Protein AF-A0A3B8NHY4-F1 (afdb_monomer)

Sequence (120 aa):
MDWVSSLRGYCGIDCGECNAYKATVNKDNALKAKTAAKWNEQLGTNMKPEELTCLGCKSNVNIRYCSECHIKACNETKGTEICSDCDSYPCDQITDFLKHMPEVKALLDQLYDIRKRFSK

pLDDT: mean 91.14, std 11.35, range [37.16, 98.06]

Foldseek 3Di:
DCVPVFLADQLQDRCVPPLLQVCQVVVPLVSLQVVQVVCCVVVVDNDDSVQSRDNGLPDPTHHPCSVPQPSRVVCVVVVHRHLLSDPCPPDPSSVVVCVVPVVSVVVSVVSNVVCVVVVD

Solvent-accessible surface area (backbone atoms only — not comparable to full-atom values): 6809 Å² total; per-residue (Å²): 132,85,76,67,85,64,46,55,26,38,81,49,50,51,35,65,76,31,62,42,27,47,19,41,80,68,69,32,63,67,53,23,42,54,49,24,54,52,46,22,70,76,69,74,50,88,59,50,41,80,56,36,45,22,71,34,68,90,41,98,45,42,27,67,72,52,75,71,29,65,66,48,55,51,26,66,75,69,73,41,78,32,51,42,69,40,89,66,50,87,38,71,83,57,50,64,62,30,75,81,32,60,73,39,39,55,50,38,53,52,50,28,54,52,50,63,67,74,73,113

Radius of gyration: 15.39 Å; Cα contacts (8 Å, |Δi|>4): 141; chains: 1; bounding box: 34×26×48 Å

Secondary structure (DSSP, 8-state):
-------B-TTS-BGGG-HHHHHHHTT-HHHHHHHHHHHHHHHT----GGGG--S-TTSSS--HHHHT-HHHHHHHHHT-SSGGGSTT-S-HHHHHHHTT-HHHHHHHHHHHHHHHHH--

Mean predicted aligned error: 4.39 Å

Structure (mmCIF, N/CA/C/O backbone):
data_AF-A0A3B8NHY4-F1
#
_entry.id   AF-A0A3B8NHY4-F1
#
loop_
_atom_site.group_PDB
_atom_site.id
_atom_site.type_symbol
_atom_site.label_atom_id
_atom_site.label_alt_id
_atom_site.label_comp_id
_atom_site.label_asym_id
_atom_site.label_entity_id
_atom_site.label_seq_id
_atom_site.pdbx_PDB_ins_code
_atom_site.Cartn_x
_atom_site.Cartn_y
_atom_site.Cartn_z
_atom_site.occupancy
_atom_site.B_iso_or_equiv
_atom_site.auth_seq_id
_atom_site.auth_comp_id
_atom_site.auth_asym_id
_atom_site.auth_atom_id
_atom_site.pdbx_PDB_model_num
ATOM 1 N N . MET A 1 1 ? 9.842 -14.633 16.773 1.00 38.19 1 MET A N 1
ATOM 2 C CA . MET A 1 1 ? 8.472 -14.097 16.579 1.00 38.19 1 MET A CA 1
ATOM 3 C C . MET A 1 1 ? 8.615 -13.116 15.452 1.00 38.19 1 MET A C 1
ATOM 5 O O . MET A 1 1 ? 8.930 -11.952 15.668 1.00 38.19 1 MET A O 1
ATOM 9 N N . ASP A 1 2 ? 8.534 -13.657 14.250 1.00 37.16 2 ASP A N 1
ATOM 10 C CA . ASP A 1 2 ? 9.155 -13.077 13.069 1.00 37.16 2 ASP A CA 1
ATOM 11 C C . ASP A 1 2 ? 8.153 -12.141 12.405 1.00 37.16 2 ASP A C 1
ATOM 13 O O . ASP A 1 2 ? 7.716 -12.348 11.277 1.00 37.16 2 ASP A O 1
ATOM 17 N N . TRP A 1 3 ? 7.776 -11.098 13.151 1.00 42.22 3 TRP A N 1
ATOM 18 C CA . TRP A 1 3 ? 7.165 -9.884 12.624 1.00 42.22 3 TRP A CA 1
ATOM 19 C C . TRP A 1 3 ? 8.223 -9.178 11.775 1.00 42.22 3 TRP A C 1
ATOM 21 O O . TRP A 1 3 ? 8.729 -8.115 12.130 1.00 42.22 3 TRP A O 1
ATOM 31 N N . VAL A 1 4 ? 8.645 -9.815 10.681 1.00 42.28 4 VAL A N 1
ATOM 32 C CA . VAL A 1 4 ? 9.413 -9.149 9.639 1.00 42.28 4 VAL A CA 1
ATOM 33 C C . VAL A 1 4 ? 8.583 -7.933 9.282 1.00 42.28 4 VAL A C 1
ATOM 35 O O . VAL A 1 4 ? 7.407 -8.070 8.956 1.00 42.28 4 VAL A O 1
ATOM 38 N N . SER A 1 5 ? 9.192 -6.765 9.463 1.00 54.50 5 SER A N 1
ATOM 39 C CA . SER A 1 5 ? 8.697 -5.438 9.123 1.00 54.50 5 SER A CA 1
ATOM 40 C C . SER A 1 5 ? 8.094 -5.434 7.712 1.00 54.50 5 SER A C 1
ATOM 42 O O . SER A 1 5 ? 8.758 -5.097 6.735 1.00 54.50 5 SER A O 1
ATOM 44 N N . SER A 1 6 ? 6.853 -5.906 7.582 1.00 70.69 6 SER A N 1
ATOM 45 C CA . SER A 1 6 ? 6.139 -5.961 6.314 1.00 70.69 6 SER A CA 1
ATOM 46 C C . SER A 1 6 ? 5.809 -4.527 5.949 1.00 70.69 6 SER A C 1
ATOM 48 O O . SER A 1 6 ? 5.262 -3.797 6.784 1.00 70.69 6 SER A O 1
ATOM 50 N N . LEU A 1 7 ? 6.137 -4.112 4.726 1.00 87.50 7 LEU A N 1
ATOM 51 C 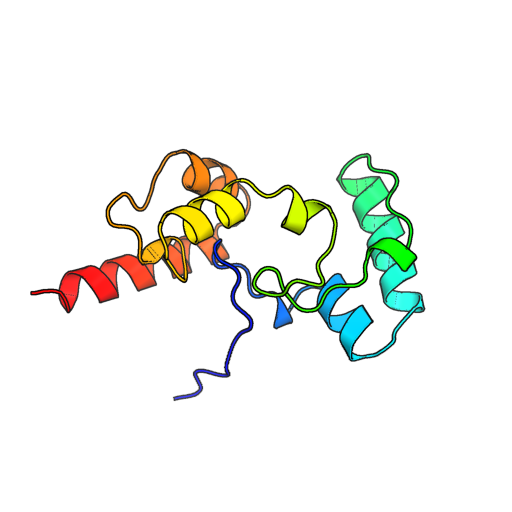CA . LEU A 1 7 ? 5.826 -2.776 4.227 1.00 87.50 7 LEU A CA 1
ATOM 52 C C . LEU A 1 7 ? 4.320 -2.699 3.954 1.00 87.50 7 LEU A C 1
ATOM 54 O O . LEU A 1 7 ? 3.860 -2.752 2.817 1.00 87.50 7 LEU A O 1
ATOM 58 N N . ARG A 1 8 ? 3.523 -2.631 5.019 1.00 92.12 8 ARG A N 1
ATOM 59 C CA . ARG A 1 8 ? 2.064 -2.673 4.945 1.00 92.12 8 ARG A CA 1
ATOM 60 C C . ARG A 1 8 ? 1.527 -1.349 4.453 1.00 92.12 8 ARG A C 1
ATOM 62 O O . ARG A 1 8 ? 1.846 -0.285 4.986 1.00 92.12 8 ARG A O 1
ATOM 69 N N . GLY A 1 9 ? 0.657 -1.433 3.458 1.00 93.44 9 GLY A N 1
ATOM 70 C CA . GLY A 1 9 ? -0.176 -0.311 3.090 1.00 93.44 9 GLY A CA 1
ATOM 71 C C . GLY A 1 9 ? -1.334 -0.104 4.056 1.00 93.44 9 GLY A C 1
ATOM 72 O O . GLY A 1 9 ? -1.697 -1.001 4.815 1.00 93.44 9 GLY A O 1
ATOM 73 N N . TYR A 1 10 ? -1.961 1.067 3.964 1.00 95.31 10 TYR A N 1
ATOM 74 C CA . TYR A 1 10 ? -3.154 1.402 4.746 1.00 95.31 10 TYR A CA 1
ATOM 75 C C . TYR A 1 10 ? -4.290 0.383 4.570 1.00 95.31 10 TYR A C 1
ATOM 77 O O . TYR A 1 10 ? -5.021 0.087 5.508 1.00 95.31 10 TYR A O 1
ATOM 85 N N . CYS A 1 11 ? -4.413 -0.199 3.375 1.00 94.44 11 CYS A N 1
ATOM 86 C CA . CYS A 1 11 ? -5.402 -1.228 3.055 1.00 94.44 11 CYS A CA 1
ATOM 87 C C . CYS A 1 11 ? -5.016 -2.642 3.519 1.00 94.44 11 CYS A C 1
ATOM 89 O O . CYS A 1 11 ? -5.739 -3.584 3.222 1.00 94.44 11 CYS A O 1
ATOM 91 N N . GLY A 1 12 ? -3.866 -2.823 4.172 1.00 93.69 12 GLY A N 1
ATOM 92 C CA . GLY A 1 12 ? -3.372 -4.125 4.617 1.00 93.69 12 GLY A CA 1
ATOM 93 C C . GLY A 1 12 ? -2.584 -4.925 3.578 1.00 93.69 12 GLY A C 1
ATOM 94 O O . GLY A 1 12 ? -1.952 -5.903 3.967 1.00 93.69 12 GLY A O 1
ATOM 95 N N . ILE A 1 13 ? -2.528 -4.529 2.299 1.00 92.06 13 ILE A N 1
ATOM 96 C CA . ILE A 1 13 ? -1.615 -5.161 1.324 1.00 92.06 13 ILE A CA 1
ATOM 97 C C . ILE A 1 13 ? -0.169 -5.057 1.822 1.00 92.06 13 ILE A C 1
ATOM 99 O O . ILE A 1 13 ? 0.269 -3.985 2.248 1.00 92.06 13 ILE A O 1
ATOM 103 N N . ASP A 1 14 ? 0.592 -6.143 1.696 1.00 91.75 14 ASP A N 1
ATOM 104 C CA . ASP A 1 14 ? 2.045 -6.089 1.832 1.00 91.75 14 ASP A CA 1
ATOM 105 C C . ASP A 1 14 ? 2.675 -5.512 0.556 1.00 91.75 14 ASP A C 1
ATOM 107 O O . ASP A 1 14 ? 2.789 -6.175 -0.477 1.00 91.75 14 ASP A O 1
ATOM 111 N N . CYS A 1 15 ? 3.067 -4.240 0.610 1.00 88.12 15 CYS A N 1
ATOM 112 C CA . CYS A 1 15 ? 3.757 -3.588 -0.496 1.00 88.12 15 CYS A CA 1
ATOM 113 C C . CYS A 1 15 ? 5.152 -4.183 -0.720 1.00 88.12 15 CYS A C 1
ATOM 115 O O . CYS A 1 15 ? 5.659 -4.059 -1.832 1.00 88.12 15 CYS A O 1
ATOM 117 N N . GLY A 1 16 ? 5.747 -4.852 0.275 1.00 87.69 16 GLY A N 1
ATOM 118 C CA . GLY A 1 16 ? 7.007 -5.580 0.125 1.00 87.69 16 GLY A CA 1
ATOM 119 C C . GLY A 1 16 ? 6.908 -6.672 -0.936 1.00 87.69 16 GLY A C 1
ATOM 120 O O . GLY A 1 16 ? 7.858 -6.890 -1.682 1.00 87.69 16 GLY A O 1
ATOM 121 N N . GLU A 1 17 ? 5.717 -7.257 -1.095 1.00 88.75 17 GLU A N 1
ATOM 122 C CA . GLU A 1 17 ? 5.426 -8.285 -2.092 1.00 88.75 17 GLU A CA 1
ATOM 123 C C . GLU A 1 17 ? 4.985 -7.732 -3.458 1.00 88.75 17 GLU A C 1
ATOM 125 O O . GLU A 1 17 ? 4.902 -8.478 -4.436 1.00 88.75 17 GLU A O 1
ATOM 130 N N . CYS A 1 18 ? 4.768 -6.419 -3.573 1.00 89.00 18 CYS A N 1
ATOM 131 C CA . CYS A 1 18 ? 4.340 -5.778 -4.813 1.00 89.00 18 CYS A CA 1
ATOM 132 C C . CYS A 1 18 ? 5.479 -5.693 -5.840 1.00 89.00 18 CYS A C 1
ATOM 134 O O . CYS A 1 18 ? 6.560 -5.173 -5.556 1.00 89.00 18 CYS A O 1
ATOM 136 N N . ASN A 1 19 ? 5.208 -6.097 -7.085 1.00 92.62 19 ASN A N 1
ATOM 137 C CA . ASN A 1 19 ? 6.194 -6.024 -8.166 1.00 92.62 19 ASN A CA 1
ATOM 138 C C . ASN A 1 19 ? 6.684 -4.598 -8.448 1.00 92.62 19 ASN A C 1
ATOM 140 O O . ASN A 1 19 ? 7.853 -4.435 -8.772 1.00 92.62 19 ASN A O 1
ATOM 144 N N . ALA A 1 20 ? 5.842 -3.567 -8.305 1.00 93.81 20 ALA A N 1
ATOM 145 C CA . ALA A 1 20 ? 6.273 -2.178 -8.500 1.00 93.81 20 ALA A CA 1
ATOM 146 C C . ALA A 1 20 ? 7.327 -1.759 -7.458 1.00 93.81 20 ALA A C 1
ATOM 148 O O . ALA A 1 20 ? 8.333 -1.131 -7.793 1.00 93.81 20 ALA A O 1
ATOM 149 N N . TYR A 1 21 ? 7.123 -2.160 -6.199 1.00 94.56 21 TYR A N 1
ATOM 150 C CA . TYR A 1 21 ? 8.082 -1.927 -5.123 1.00 94.56 21 TYR A CA 1
ATOM 151 C C . TYR A 1 21 ? 9.369 -2.722 -5.353 1.00 94.56 21 TYR A C 1
ATOM 153 O O . TYR A 1 21 ? 10.439 -2.124 -5.466 1.00 94.56 21 TYR A O 1
ATOM 161 N N . LYS A 1 22 ? 9.257 -4.049 -5.528 1.00 94.88 22 LYS A N 1
ATOM 162 C CA . LYS A 1 22 ? 10.392 -4.952 -5.794 1.00 94.88 22 LYS A CA 1
ATOM 163 C C . LYS A 1 22 ? 11.229 -4.471 -6.979 1.00 94.88 22 LYS A C 1
ATOM 165 O O . LYS A 1 22 ? 12.448 -4.385 -6.878 1.00 94.88 22 LYS A O 1
ATOM 170 N N . ALA A 1 23 ? 10.581 -4.094 -8.080 1.00 96.25 23 ALA A N 1
ATOM 171 C CA . ALA A 1 23 ? 11.267 -3.593 -9.263 1.00 96.25 23 ALA A CA 1
ATOM 172 C C . ALA A 1 23 ? 11.995 -2.269 -9.005 1.00 96.25 23 ALA A C 1
ATOM 174 O O . ALA A 1 23 ? 13.080 -2.041 -9.534 1.00 96.25 23 ALA A O 1
ATOM 175 N N . THR A 1 24 ? 11.428 -1.391 -8.177 1.00 95.31 24 THR A N 1
ATOM 176 C CA . THR A 1 24 ? 12.052 -0.108 -7.840 1.00 95.31 24 THR A CA 1
ATOM 177 C C . THR A 1 24 ? 13.281 -0.293 -6.956 1.00 95.31 24 THR A C 1
ATOM 179 O O . THR A 1 24 ? 14.350 0.204 -7.308 1.00 95.31 24 THR A O 1
ATOM 182 N N . VAL A 1 25 ? 13.166 -1.034 -5.849 1.00 95.31 25 VAL A N 1
ATOM 183 C CA . VAL A 1 25 ? 14.285 -1.224 -4.905 1.00 95.31 25 VAL A CA 1
ATOM 184 C C . VAL A 1 25 ? 15.432 -2.032 -5.513 1.00 95.31 25 VAL A C 1
ATOM 186 O O . VAL A 1 25 ? 16.594 -1.744 -5.236 1.00 95.31 25 VAL A O 1
ATOM 189 N N . ASN A 1 26 ? 15.119 -2.966 -6.416 1.00 96.50 26 ASN A N 1
ATOM 190 C CA . ASN A 1 26 ? 16.114 -3.773 -7.124 1.00 96.50 26 ASN A CA 1
ATOM 191 C C . ASN A 1 26 ? 16.622 -3.126 -8.422 1.00 96.50 26 ASN A C 1
ATOM 193 O O . ASN A 1 26 ? 17.452 -3.720 -9.105 1.00 96.50 26 ASN A O 1
ATOM 197 N N . LYS A 1 27 ? 16.136 -1.926 -8.784 1.00 96.75 27 LYS A N 1
ATOM 198 C CA . LYS A 1 27 ? 16.445 -1.249 -10.061 1.00 96.75 27 LYS A CA 1
ATOM 199 C C . LYS A 1 27 ? 16.180 -2.138 -11.292 1.00 96.75 27 LYS A C 1
ATOM 201 O O . LYS A 1 27 ? 16.899 -2.077 -12.288 1.00 96.75 27 LYS A O 1
ATOM 206 N N . ASP A 1 28 ? 15.138 -2.961 -11.225 1.00 97.94 28 ASP A N 1
ATOM 207 C CA . ASP A 1 28 ? 14.793 -3.962 -12.232 1.00 97.94 28 ASP A CA 1
ATOM 208 C C . ASP A 1 28 ? 13.805 -3.397 -13.265 1.00 97.94 28 ASP A C 1
ATOM 210 O O . ASP A 1 28 ? 12.580 -3.451 -13.116 1.00 97.94 28 ASP A O 1
ATOM 214 N N . ASN A 1 29 ? 14.350 -2.851 -14.351 1.00 97.31 29 ASN A N 1
ATOM 215 C CA . ASN A 1 29 ? 13.549 -2.304 -15.447 1.00 97.31 29 ASN A CA 1
ATOM 216 C C . ASN A 1 29 ? 12.788 -3.385 -16.236 1.00 97.31 29 ASN A C 1
ATOM 218 O O . ASN A 1 29 ? 11.729 -3.095 -16.796 1.00 97.31 29 ASN A O 1
ATOM 222 N N . ALA A 1 30 ? 13.276 -4.630 -16.263 1.00 98.06 30 ALA A N 1
ATOM 223 C CA . ALA A 1 30 ? 12.590 -5.724 -16.947 1.00 98.06 30 ALA A CA 1
ATOM 224 C C . ALA A 1 30 ? 11.312 -6.119 -16.192 1.00 98.06 30 ALA A C 1
ATOM 226 O O . ALA A 1 30 ? 10.254 -6.302 -16.802 1.00 98.06 30 ALA A O 1
ATOM 227 N N . LEU A 1 31 ? 11.373 -6.167 -14.858 1.00 97.50 31 LEU A N 1
ATOM 228 C CA . LEU A 1 31 ? 10.201 -6.397 -14.020 1.00 97.50 31 LEU A CA 1
ATOM 229 C C . LEU A 1 31 ? 9.198 -5.242 -14.109 1.00 97.50 31 LEU A C 1
ATOM 231 O O . LEU A 1 31 ? 7.993 -5.509 -14.133 1.00 97.50 31 LEU A O 1
ATOM 235 N N . LYS A 1 32 ? 9.655 -3.984 -14.232 1.00 97.31 32 LYS A N 1
ATOM 236 C CA . LYS A 1 32 ? 8.763 -2.848 -14.536 1.00 97.31 32 LYS A CA 1
ATOM 237 C C . LYS A 1 32 ? 8.032 -3.068 -15.860 1.00 97.31 32 LYS A C 1
ATOM 239 O O . LYS A 1 32 ? 6.806 -3.031 -15.884 1.00 97.31 32 LYS A O 1
ATOM 244 N N . ALA A 1 33 ? 8.750 -3.389 -16.937 1.00 97.56 33 ALA A N 1
ATOM 245 C CA . ALA A 1 33 ? 8.138 -3.623 -18.245 1.00 97.56 33 ALA A CA 1
ATOM 246 C C . ALA A 1 33 ? 7.106 -4.762 -18.223 1.00 97.56 33 ALA A C 1
ATOM 248 O O . ALA A 1 33 ? 5.974 -4.590 -18.677 1.00 97.56 33 ALA A O 1
ATOM 249 N N . LYS A 1 34 ? 7.460 -5.898 -17.611 1.00 97.81 34 LYS A N 1
ATOM 250 C CA . LYS A 1 34 ? 6.557 -7.047 -17.461 1.00 97.81 34 LYS A CA 1
ATOM 251 C C . LYS A 1 34 ? 5.317 -6.708 -16.631 1.00 97.81 34 LYS A C 1
ATOM 253 O O . LYS A 1 34 ? 4.214 -7.135 -16.966 1.00 97.81 34 LYS A O 1
ATOM 258 N N . THR A 1 35 ? 5.492 -5.960 -15.544 1.00 96.12 35 THR A N 1
ATOM 259 C CA . THR A 1 35 ? 4.390 -5.567 -14.654 1.00 96.12 35 THR A CA 1
ATOM 260 C C . THR A 1 35 ? 3.450 -4.583 -15.344 1.00 96.12 35 THR A C 1
ATOM 262 O O . THR A 1 35 ? 2.242 -4.781 -15.278 1.00 96.12 35 THR A O 1
ATOM 265 N N . ALA A 1 36 ? 3.985 -3.592 -16.064 1.00 96.00 36 ALA A N 1
ATOM 266 C CA . ALA A 1 36 ? 3.194 -2.622 -16.819 1.00 96.00 36 ALA A CA 1
ATOM 267 C C . ALA A 1 36 ? 2.342 -3.318 -17.887 1.00 96.00 36 ALA A C 1
ATOM 269 O O . ALA A 1 36 ? 1.132 -3.117 -17.930 1.00 96.00 36 ALA A O 1
ATOM 270 N N . ALA A 1 37 ? 2.951 -4.203 -18.685 1.00 97.06 37 ALA A N 1
ATOM 271 C CA . ALA A 1 37 ? 2.236 -4.977 -19.699 1.00 97.06 37 ALA A CA 1
ATOM 272 C C . ALA A 1 37 ? 1.098 -5.811 -19.087 1.00 97.06 37 ALA A C 1
ATOM 274 O O . ALA A 1 37 ? -0.042 -5.723 -19.539 1.00 97.06 37 ALA A O 1
ATOM 275 N N . LYS A 1 38 ? 1.388 -6.552 -18.007 1.00 95.69 38 LYS A N 1
ATOM 276 C CA . LYS A 1 38 ? 0.390 -7.376 -17.313 1.00 95.69 38 LYS A CA 1
ATOM 277 C C . LYS A 1 38 ? -0.760 -6.540 -16.746 1.00 95.69 38 LYS A C 1
ATOM 279 O O . LYS A 1 38 ? -1.914 -6.929 -16.865 1.00 95.69 38 LYS A O 1
ATOM 284 N N . TRP A 1 39 ? -0.467 -5.413 -16.102 1.00 93.69 39 TRP A N 1
ATOM 285 C CA . TRP A 1 39 ? -1.509 -4.563 -15.522 1.00 93.69 39 TRP A CA 1
ATOM 286 C C . TRP A 1 39 ? -2.349 -3.875 -16.593 1.00 93.69 39 TRP A C 1
ATOM 288 O O . TRP A 1 39 ? -3.558 -3.783 -16.426 1.00 93.69 39 TRP A O 1
ATOM 298 N N . ASN A 1 40 ? -1.747 -3.465 -17.708 1.00 95.12 40 ASN A N 1
ATOM 299 C CA . ASN A 1 40 ? -2.485 -2.900 -18.836 1.00 95.12 40 ASN A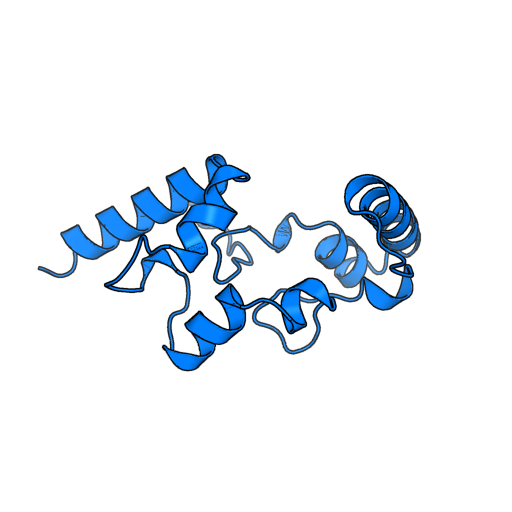 CA 1
ATOM 300 C C . ASN A 1 40 ? -3.466 -3.908 -19.437 1.00 95.12 40 ASN A C 1
ATOM 302 O O . ASN A 1 40 ? -4.612 -3.551 -19.693 1.00 95.12 40 ASN A O 1
ATOM 306 N N . GLU A 1 41 ? -3.052 -5.167 -19.580 1.00 96.31 41 GLU A N 1
ATOM 307 C CA . GLU A 1 41 ? -3.926 -6.256 -20.023 1.00 96.31 41 GLU A CA 1
ATOM 308 C C . GLU A 1 41 ? -5.057 -6.534 -19.019 1.00 96.31 41 GLU A C 1
ATOM 310 O O . GLU A 1 41 ? -6.222 -6.609 -19.399 1.00 96.31 41 GLU A O 1
ATOM 315 N N . GLN A 1 42 ? -4.733 -6.656 -17.728 1.00 91.50 42 GLN A N 1
ATOM 316 C CA . GLN A 1 42 ? -5.703 -7.048 -16.699 1.00 91.50 42 GLN A CA 1
ATOM 317 C C . GLN A 1 42 ? -6.683 -5.936 -16.311 1.00 91.50 42 GLN A C 1
ATOM 319 O O . GLN A 1 42 ? -7.815 -6.226 -15.932 1.00 91.50 42 GLN A O 1
ATOM 324 N N . LEU A 1 43 ? -6.238 -4.680 -16.349 1.00 87.81 43 LEU A N 1
ATOM 325 C CA . LEU A 1 43 ? -6.976 -3.525 -15.831 1.00 87.81 43 LEU A CA 1
ATOM 326 C C . LEU A 1 43 ? -7.430 -2.565 -16.940 1.00 87.81 43 LEU A C 1
ATOM 328 O O . LEU A 1 43 ? -8.078 -1.565 -16.644 1.00 87.81 43 LEU A O 1
ATOM 332 N N . GLY A 1 44 ? -7.089 -2.842 -18.203 1.00 91.12 44 GLY A N 1
ATOM 333 C CA . GLY A 1 44 ? -7.437 -1.983 -19.337 1.00 91.12 44 GLY A CA 1
ATOM 334 C C . GLY A 1 44 ? -6.748 -0.618 -19.290 1.00 91.12 44 GLY A C 1
ATOM 335 O O . GLY A 1 44 ? -7.343 0.392 -19.662 1.00 91.12 44 GLY A O 1
ATOM 336 N N . THR A 1 45 ? -5.515 -0.563 -18.783 1.00 87.81 45 THR A N 1
ATOM 337 C CA . THR A 1 45 ? -4.783 0.697 -18.580 1.00 87.81 45 THR A CA 1
ATOM 338 C C . THR A 1 45 ? -3.660 0.916 -19.581 1.00 87.81 45 THR A C 1
ATOM 340 O O . THR A 1 45 ? -3.373 0.060 -20.409 1.00 87.81 45 THR A O 1
ATOM 343 N N . ASN A 1 46 ? -3.026 2.089 -19.519 1.00 92.25 46 ASN A N 1
ATOM 344 C CA . ASN A 1 46 ? -1.886 2.453 -20.363 1.00 92.25 46 ASN A CA 1
ATOM 345 C C . ASN A 1 46 ? -0.713 2.966 -19.514 1.00 92.25 46 ASN A C 1
ATOM 347 O O . ASN A 1 46 ? -0.219 4.073 -19.705 1.00 92.25 46 ASN A O 1
ATOM 351 N N . MET A 1 47 ? -0.333 2.177 -18.513 1.00 91.62 47 MET A N 1
ATOM 352 C CA . MET A 1 47 ? 0.793 2.457 -17.635 1.00 91.62 47 MET A CA 1
ATOM 353 C C . MET A 1 47 ? 2.101 2.136 -18.351 1.00 91.62 47 MET A C 1
ATOM 355 O O . MET A 1 47 ? 2.268 1.044 -18.901 1.00 91.62 47 MET A O 1
ATOM 359 N N . LYS A 1 48 ? 3.038 3.077 -18.323 1.00 95.44 48 LYS A N 1
ATOM 360 C CA . LYS A 1 48 ? 4.398 2.897 -18.818 1.00 95.44 48 LYS A CA 1
ATOM 361 C C . LYS A 1 48 ? 5.292 2.297 -17.729 1.00 95.44 48 LYS A C 1
ATOM 363 O O . LYS A 1 48 ? 5.048 2.520 -16.540 1.00 95.44 48 LYS A O 1
ATOM 368 N N . PRO A 1 49 ? 6.359 1.568 -18.094 1.00 95.81 49 PRO A N 1
ATOM 369 C CA . PRO A 1 49 ? 7.290 1.004 -17.119 1.00 95.81 49 PRO A CA 1
ATOM 370 C C . PRO A 1 49 ? 7.882 2.056 -16.171 1.00 95.81 49 PRO A C 1
ATOM 372 O O . PRO A 1 49 ? 8.059 1.787 -14.986 1.00 95.81 49 PRO A O 1
ATOM 375 N N . GLU A 1 50 ? 8.148 3.271 -16.651 1.00 93.38 50 GLU A N 1
ATOM 376 C CA . GLU A 1 50 ? 8.741 4.356 -15.859 1.00 93.38 50 GLU A CA 1
ATOM 377 C C . GLU A 1 50 ? 7.804 4.838 -14.736 1.00 93.38 50 GLU A C 1
ATOM 379 O O . GLU A 1 50 ? 8.266 5.248 -13.666 1.00 93.38 50 GLU A O 1
ATOM 384 N N . GLU A 1 51 ? 6.490 4.704 -14.943 1.00 92.75 51 GLU A N 1
ATOM 385 C CA . GLU A 1 51 ? 5.435 5.069 -13.990 1.00 92.75 51 GLU A CA 1
ATOM 386 C C . GLU A 1 51 ? 5.285 4.051 -12.842 1.00 92.75 51 GLU A C 1
ATOM 388 O O . GLU A 1 51 ? 4.602 4.328 -11.857 1.00 92.75 51 GLU A O 1
ATOM 393 N N . LEU A 1 52 ? 5.964 2.896 -12.908 1.00 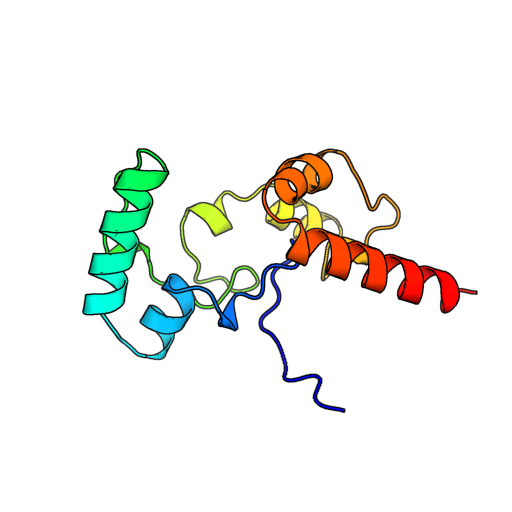94.31 52 LEU A N 1
ATOM 394 C CA . LEU A 1 52 ? 5.985 1.876 -11.847 1.00 94.31 52 LEU A CA 1
ATOM 395 C C . LEU A 1 52 ? 7.024 2.138 -10.746 1.00 94.31 52 LEU A C 1
ATOM 397 O O . LEU A 1 52 ? 7.411 1.227 -10.013 1.00 94.31 52 LEU A O 1
ATOM 401 N N . THR A 1 53 ? 7.503 3.373 -10.620 1.00 94.75 53 THR A N 1
ATOM 402 C CA . THR A 1 53 ? 8.441 3.757 -9.560 1.00 94.75 53 THR A CA 1
ATOM 403 C C . THR A 1 53 ? 7.699 3.905 -8.228 1.00 94.75 53 THR A C 1
ATOM 405 O O . THR A 1 53 ? 6.835 4.764 -8.081 1.00 94.75 53 THR A O 1
ATOM 408 N N . CYS A 1 54 ? 8.011 3.044 -7.255 1.00 94.56 54 CYS A N 1
ATOM 409 C CA . CYS A 1 54 ? 7.264 2.931 -6.003 1.00 94.56 54 CYS A CA 1
ATOM 410 C C . CYS A 1 54 ? 8.144 2.513 -4.823 1.00 94.56 54 CYS A C 1
ATOM 412 O O . CYS A 1 54 ? 8.863 1.523 -4.903 1.00 94.56 54 CYS A O 1
ATOM 414 N N . LEU A 1 55 ? 8.020 3.222 -3.703 1.00 93.75 55 LEU A N 1
ATOM 415 C CA . LEU A 1 55 ? 8.673 2.949 -2.421 1.00 93.75 55 LEU A CA 1
ATOM 416 C C . LEU A 1 55 ? 7.650 2.627 -1.313 1.00 93.75 55 LEU A C 1
ATOM 418 O O . LEU A 1 55 ? 7.948 2.729 -0.127 1.00 93.75 55 LEU A O 1
ATOM 422 N N . GLY A 1 56 ? 6.442 2.209 -1.706 1.00 91.44 56 GLY A N 1
ATOM 423 C CA . GLY A 1 56 ? 5.338 1.870 -0.805 1.00 91.44 56 GLY A CA 1
ATOM 424 C C . GLY A 1 56 ? 4.312 2.994 -0.680 1.00 91.44 56 GLY A C 1
ATOM 425 O O . GLY A 1 56 ? 4.632 4.173 -0.823 1.00 91.44 56 GLY A O 1
ATOM 426 N N . CYS A 1 57 ? 3.053 2.638 -0.412 1.00 90.56 57 CYS A N 1
ATOM 427 C CA . CYS A 1 57 ? 1.949 3.606 -0.464 1.00 90.56 57 CYS A CA 1
ATOM 428 C C . CYS A 1 57 ? 1.969 4.670 0.648 1.00 90.56 57 CYS A C 1
ATOM 430 O O . CYS A 1 57 ? 1.348 5.714 0.479 1.00 90.56 57 CYS A O 1
ATOM 432 N N . LYS A 1 58 ? 2.691 4.427 1.750 1.00 91.25 58 LYS A N 1
ATOM 433 C CA . LYS A 1 58 ? 2.930 5.411 2.821 1.00 91.25 58 LYS A CA 1
ATOM 434 C C . LYS A 1 58 ? 4.087 6.371 2.514 1.00 91.25 58 LYS A C 1
ATOM 436 O O . LYS A 1 58 ? 4.361 7.277 3.288 1.00 91.25 58 LYS A O 1
ATOM 441 N N . SER A 1 59 ? 4.801 6.155 1.409 1.00 91.38 59 SER A N 1
ATOM 442 C CA . SER A 1 59 ? 5.864 7.050 0.953 1.00 91.38 59 SER A CA 1
ATOM 443 C C . SER A 1 59 ? 5.327 8.086 -0.038 1.00 91.38 59 SER A C 1
ATOM 445 O O . SER A 1 59 ? 4.315 7.861 -0.707 1.00 91.38 59 SER A O 1
ATOM 447 N N . ASN A 1 60 ? 6.074 9.176 -0.216 1.00 88.62 60 ASN A N 1
ATOM 448 C CA . ASN A 1 60 ? 5.796 10.184 -1.246 1.00 88.62 60 ASN A CA 1
ATOM 449 C C . ASN A 1 60 ? 6.170 9.727 -2.669 1.00 88.62 60 ASN A C 1
ATOM 451 O O . ASN A 1 60 ? 5.899 10.441 -3.629 1.00 88.62 60 ASN A O 1
ATOM 455 N N . VAL A 1 61 ? 6.796 8.554 -2.823 1.00 92.12 61 VAL A N 1
ATOM 456 C CA . VAL A 1 61 ? 7.189 7.992 -4.122 1.00 92.12 61 VAL A CA 1
ATOM 457 C C . VAL A 1 61 ? 6.377 6.730 -4.350 1.00 92.12 61 VAL A C 1
ATOM 459 O O . VAL A 1 61 ? 6.733 5.649 -3.890 1.00 92.12 61 VAL A O 1
ATOM 462 N N . ASN A 1 62 ? 5.253 6.848 -5.041 1.00 92.56 62 ASN A N 1
ATOM 463 C CA . ASN A 1 62 ? 4.376 5.718 -5.304 1.00 92.56 62 ASN A CA 1
ATOM 464 C C . ASN A 1 62 ? 3.748 5.826 -6.698 1.00 92.56 62 ASN A C 1
ATOM 466 O O . ASN A 1 62 ? 3.787 6.872 -7.341 1.00 92.56 62 ASN A O 1
ATOM 470 N N . ILE A 1 63 ? 3.196 4.712 -7.171 1.00 91.94 63 ILE A N 1
ATOM 471 C CA . ILE A 1 63 ? 2.506 4.662 -8.461 1.00 91.94 63 ILE A CA 1
ATOM 472 C C . ILE A 1 63 ? 1.206 5.468 -8.418 1.00 91.94 63 ILE A C 1
ATOM 474 O O . ILE A 1 63 ? 0.572 5.579 -7.366 1.00 91.94 63 ILE A O 1
ATOM 478 N N . ARG A 1 64 ? 0.736 5.917 -9.587 1.00 87.81 64 ARG A N 1
ATOM 479 C CA . ARG A 1 64 ? -0.514 6.683 -9.726 1.00 87.81 64 ARG A CA 1
ATOM 480 C C . ARG A 1 64 ? -1.708 6.046 -9.000 1.00 87.81 64 ARG A C 1
ATOM 482 O O . ARG A 1 64 ? -2.434 6.744 -8.304 1.00 87.81 64 ARG A O 1
ATOM 489 N N . TYR A 1 65 ? -1.864 4.721 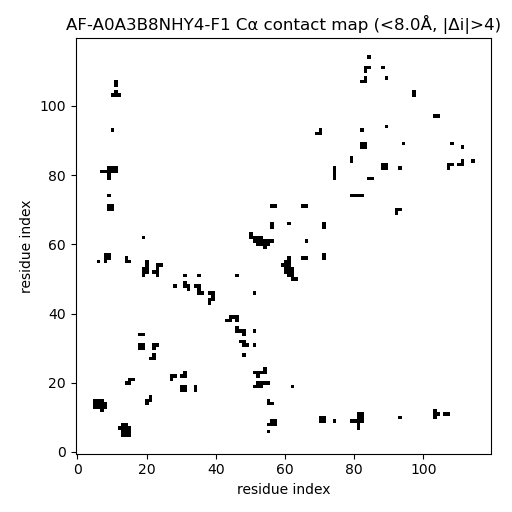-9.072 1.00 85.31 65 TYR A N 1
ATOM 490 C CA . TYR A 1 65 ? -2.935 4.014 -8.355 1.00 85.31 65 TYR A CA 1
ATOM 491 C C . TYR A 1 65 ? -2.905 4.220 -6.839 1.00 85.31 65 TYR A C 1
ATOM 493 O O . TYR A 1 65 ? -3.955 4.290 -6.211 1.00 85.31 65 TYR A O 1
ATOM 501 N N . CYS A 1 66 ? -1.717 4.299 -6.239 1.00 88.06 66 CYS A N 1
ATOM 502 C CA . CYS A 1 66 ? -1.579 4.585 -4.816 1.00 88.06 66 CYS A CA 1
ATOM 503 C C . CYS A 1 66 ? -1.787 6.074 -4.527 1.00 88.06 66 CYS A C 1
ATOM 505 O O . CYS A 1 66 ? -2.371 6.396 -3.496 1.00 88.06 66 CYS A O 1
ATOM 507 N N . SER A 1 67 ? -1.359 6.962 -5.429 1.00 86.94 67 SER A N 1
ATOM 508 C CA . SER A 1 67 ? -1.554 8.412 -5.304 1.00 86.94 67 SER A CA 1
ATOM 509 C C . SER A 1 67 ? -3.032 8.817 -5.348 1.00 86.94 67 SER A C 1
ATOM 511 O O . SER A 1 67 ? -3.441 9.707 -4.613 1.00 86.94 67 SER A O 1
ATOM 513 N N . GLU A 1 68 ? -3.842 8.138 -6.162 1.00 90.12 68 GLU A N 1
ATOM 514 C CA . GLU A 1 68 ? -5.282 8.397 -6.339 1.00 90.12 68 GLU A CA 1
ATOM 515 C C . GLU A 1 68 ? -6.165 7.508 -5.430 1.00 90.12 68 GLU A C 1
ATOM 517 O O . GLU A 1 68 ? -7.388 7.467 -5.564 1.00 90.12 68 GLU A O 1
ATOM 522 N N . CYS A 1 69 ? -5.564 6.761 -4.496 1.00 92.44 69 CYS A N 1
ATOM 523 C CA . CYS A 1 69 ? -6.278 5.784 -3.676 1.00 92.44 69 CYS A CA 1
ATOM 524 C C . CYS A 1 69 ? -7.095 6.444 -2.553 1.00 92.44 69 CYS A C 1
ATOM 526 O O . CYS A 1 69 ? -6.545 7.011 -1.607 1.00 92.44 69 CYS A O 1
ATOM 528 N N . HIS A 1 70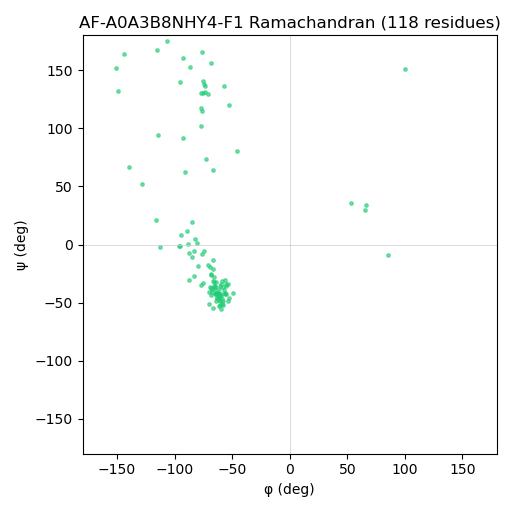 ? -8.418 6.271 -2.586 1.00 94.12 70 HIS A N 1
ATOM 529 C CA . HIS A 1 70 ? -9.317 6.794 -1.553 1.00 94.12 70 HIS A CA 1
ATOM 530 C C . HIS A 1 70 ? -9.079 6.171 -0.164 1.00 94.12 70 HIS A C 1
ATOM 532 O O . HIS A 1 70 ? -9.230 6.861 0.842 1.00 94.12 70 HIS A O 1
ATOM 538 N N . ILE A 1 71 ? -8.655 4.900 -0.081 1.00 95.50 71 ILE A N 1
ATOM 539 C CA . ILE A 1 71 ? -8.310 4.253 1.200 1.00 95.50 71 ILE A CA 1
ATOM 540 C C . ILE A 1 71 ? -7.101 4.947 1.835 1.00 95.50 71 ILE A C 1
ATOM 542 O O . ILE A 1 71 ? -7.110 5.212 3.037 1.00 95.50 71 ILE A O 1
ATOM 546 N N . LYS A 1 72 ? -6.081 5.276 1.029 1.00 94.50 72 LYS A N 1
ATOM 547 C CA . LYS A 1 72 ? -4.906 6.032 1.479 1.00 94.50 72 LYS A CA 1
ATOM 548 C C . LYS A 1 72 ? -5.327 7.402 2.010 1.00 94.50 72 LYS A C 1
ATOM 550 O O . LYS A 1 72 ? -5.074 7.693 3.173 1.00 94.50 72 LYS A O 1
ATOM 555 N N . ALA A 1 73 ? -6.036 8.186 1.197 1.00 95.56 73 ALA A N 1
ATOM 556 C CA . ALA A 1 73 ? -6.479 9.529 1.577 1.00 95.56 73 ALA A CA 1
ATOM 557 C C . ALA A 1 73 ? -7.330 9.530 2.864 1.00 95.56 73 ALA A C 1
ATOM 559 O O . ALA A 1 73 ? -7.172 10.397 3.724 1.00 95.56 73 ALA A O 1
ATOM 560 N N . CYS A 1 74 ? -8.202 8.529 3.029 1.00 96.88 74 CYS A N 1
ATOM 561 C CA . CYS A 1 74 ? -9.022 8.357 4.228 1.00 96.88 74 CYS A CA 1
ATOM 562 C C . CYS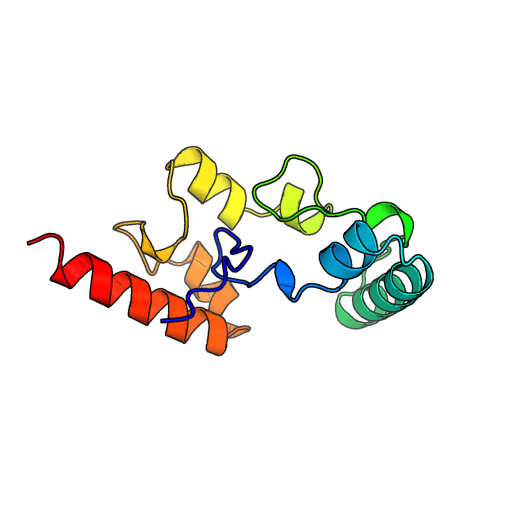 A 1 74 ? -8.169 8.109 5.482 1.00 96.88 74 CYS A C 1
ATOM 564 O O . CYS A 1 74 ? -8.394 8.750 6.508 1.00 96.88 74 CYS A O 1
ATOM 566 N N . ASN A 1 75 ? -7.173 7.221 5.401 1.00 96.38 75 ASN A N 1
ATOM 567 C CA . ASN A 1 75 ? -6.281 6.929 6.525 1.00 96.38 75 ASN A CA 1
ATOM 568 C C . ASN A 1 75 ? -5.390 8.126 6.879 1.00 96.38 75 ASN A C 1
ATOM 570 O O . ASN A 1 75 ? -5.255 8.441 8.055 1.00 96.38 75 ASN A O 1
ATOM 574 N N . GLU A 1 76 ? -4.854 8.837 5.884 1.00 95.19 76 GLU A N 1
ATOM 575 C CA . GLU A 1 76 ? -4.071 10.060 6.111 1.00 95.19 76 GLU A CA 1
ATOM 576 C C . GLU A 1 76 ? -4.901 11.149 6.795 1.00 95.19 76 GLU A C 1
ATOM 578 O O . GLU A 1 76 ? -4.439 11.772 7.745 1.00 95.19 76 GLU A O 1
ATOM 583 N N . THR A 1 77 ? -6.156 11.330 6.372 1.00 96.56 77 THR A N 1
ATOM 584 C CA . THR A 1 77 ? -7.074 12.299 6.993 1.00 96.56 77 THR A CA 1
ATOM 585 C C . THR A 1 77 ? -7.412 11.920 8.436 1.00 96.56 77 THR A C 1
ATOM 587 O O . THR A 1 77 ? -7.530 12.788 9.296 1.00 96.56 77 THR A O 1
ATOM 590 N N . LYS A 1 78 ? -7.587 10.623 8.712 1.00 96.12 78 LYS A N 1
ATOM 591 C CA . LYS A 1 78 ? -7.932 10.109 10.046 1.00 96.12 78 LYS A CA 1
ATOM 592 C C . LYS A 1 78 ? -6.722 9.893 10.957 1.00 96.12 78 LYS A C 1
ATOM 594 O O . LYS A 1 78 ? -6.919 9.637 12.141 1.00 96.12 78 LYS A O 1
ATOM 599 N N . GLY A 1 79 ? -5.503 9.958 10.424 1.00 95.69 79 GLY A N 1
ATOM 600 C CA . GLY A 1 79 ? -4.281 9.619 11.152 1.00 95.69 79 GLY A CA 1
ATOM 601 C C . GLY A 1 79 ? -4.190 8.142 11.553 1.00 95.69 79 GLY A C 1
ATOM 602 O O . GLY A 1 79 ? -3.610 7.836 12.590 1.00 95.69 79 GLY A O 1
ATOM 603 N N . THR A 1 80 ? -4.791 7.229 10.783 1.00 95.12 80 THR A N 1
ATOM 604 C CA . THR A 1 80 ? -4.717 5.780 11.040 1.00 95.12 80 THR A CA 1
ATOM 605 C C . THR A 1 80 ? -3.604 5.132 10.223 1.00 95.12 80 THR A C 1
ATOM 607 O O . THR A 1 80 ? -3.426 5.435 9.044 1.00 95.12 80 THR A O 1
ATOM 610 N N . GLU A 1 81 ? -2.866 4.198 10.825 1.00 93.88 81 GLU A N 1
ATOM 611 C CA . GLU A 1 81 ? -1.738 3.536 10.159 1.00 93.88 81 GLU A CA 1
ATOM 612 C C . GLU A 1 81 ? -2.176 2.370 9.270 1.00 93.88 81 GLU A C 1
ATOM 614 O O . GLU A 1 81 ? -1.515 2.039 8.281 1.00 93.88 81 GLU A O 1
ATOM 619 N N . ILE A 1 82 ? -3.298 1.744 9.592 1.00 95.81 82 ILE A N 1
ATOM 620 C CA . ILE A 1 82 ? -3.919 0.682 8.810 1.00 95.81 82 ILE A CA 1
ATOM 621 C C . ILE A 1 82 ? -5.430 0.723 9.042 1.00 95.81 82 ILE A C 1
ATOM 623 O O . ILE A 1 82 ? -5.892 1.146 10.100 1.00 95.81 82 ILE A O 1
ATOM 627 N N . CYS A 1 83 ? -6.227 0.277 8.071 1.00 97.50 83 CYS A N 1
ATOM 628 C CA . CYS A 1 83 ? -7.685 0.321 8.171 1.00 97.50 83 CYS A CA 1
ATOM 629 C C . CYS A 1 83 ? -8.229 -0.342 9.446 1.00 97.50 83 CYS A C 1
ATOM 631 O O . CYS A 1 83 ? -9.203 0.162 9.996 1.00 97.50 83 CYS A O 1
ATOM 633 N N . SER A 1 84 ? -7.594 -1.407 9.948 1.00 96.94 84 SER A N 1
ATOM 634 C CA . SER A 1 84 ? -7.983 -2.095 11.189 1.00 96.94 84 SER A CA 1
ATOM 635 C C . SER A 1 84 ? -7.795 -1.260 12.466 1.00 96.94 84 SER A C 1
ATOM 637 O O . SER A 1 84 ? -8.346 -1.604 13.513 1.00 96.94 84 SER A O 1
ATOM 639 N N . ASP A 1 85 ? -7.067 -0.143 12.401 1.00 96.00 85 ASP A N 1
ATOM 640 C CA . ASP A 1 85 ? -6.955 0.802 13.517 1.00 96.00 85 ASP A CA 1
ATOM 641 C C . ASP A 1 85 ? -8.178 1.720 13.615 1.00 96.00 85 ASP A C 1
ATOM 643 O O . ASP A 1 85 ? -8.437 2.309 14.662 1.00 96.00 85 ASP A O 1
ATOM 647 N N . CYS A 1 86 ? -8.966 1.839 12.542 1.00 96.38 86 CYS A N 1
ATOM 648 C CA . CYS A 1 86 ? -10.145 2.692 12.522 1.00 96.38 86 CYS A CA 1
ATOM 649 C C . CYS A 1 86 ? -11.282 2.077 13.348 1.00 96.38 86 CYS A C 1
ATOM 651 O O . CYS A 1 86 ? -11.591 0.892 13.232 1.00 96.38 86 CYS A O 1
ATOM 653 N N . ASP A 1 87 ? -11.976 2.880 14.155 1.00 94.88 87 ASP A N 1
ATOM 654 C CA . ASP A 1 87 ? -13.128 2.395 14.928 1.00 94.88 87 ASP A CA 1
ATOM 655 C C . ASP A 1 87 ? -14.339 2.036 14.077 1.00 94.88 87 ASP A C 1
ATOM 657 O O . ASP A 1 87 ? -15.117 1.170 14.468 1.00 94.88 87 ASP A O 1
ATOM 661 N N . SER A 1 88 ? -14.449 2.641 12.896 1.00 95.81 88 SER A N 1
ATOM 662 C CA . SER A 1 88 ? -15.466 2.303 11.901 1.00 95.81 88 SER A CA 1
ATOM 663 C C . SER A 1 88 ? -15.092 1.090 11.047 1.00 95.81 88 SER A C 1
ATOM 665 O O . SER A 1 88 ? -15.793 0.819 10.082 1.00 95.81 88 SER A O 1
ATOM 667 N N . TYR A 1 89 ? -13.978 0.405 11.320 1.00 96.81 89 TYR A N 1
ATOM 668 C CA . TYR A 1 89 ? -13.616 -0.802 10.583 1.00 96.81 89 TYR A CA 1
ATOM 669 C C . TYR A 1 89 ? -14.494 -2.000 11.006 1.00 96.81 89 TYR A C 1
ATOM 671 O O . TYR A 1 89 ? -14.691 -2.188 12.208 1.00 96.81 89 TYR A O 1
ATOM 679 N N . PRO A 1 90 ? -14.961 -2.836 10.058 1.00 96.62 90 PRO A N 1
ATOM 680 C CA . PRO A 1 90 ? -14.925 -2.614 8.611 1.00 96.62 90 PRO A CA 1
ATOM 681 C C . PRO A 1 90 ? -15.984 -1.584 8.171 1.00 96.62 90 PRO A C 1
ATOM 683 O O . PRO A 1 90 ? -17.113 -1.603 8.651 1.00 96.62 90 PRO A O 1
ATOM 686 N N . CYS A 1 91 ? -15.629 -0.707 7.225 1.00 96.81 91 CYS A N 1
ATOM 687 C CA . CYS A 1 91 ? -16.556 0.242 6.590 1.00 96.81 91 CYS A CA 1
ATOM 688 C C . CYS A 1 91 ? -16.720 -0.060 5.094 1.00 96.81 91 CYS A C 1
ATOM 690 O O . CYS A 1 91 ? -15.919 -0.802 4.519 1.00 96.81 91 CYS A O 1
ATOM 692 N N . ASP A 1 92 ? -17.711 0.549 4.440 1.00 94.00 92 ASP A N 1
ATOM 693 C CA . ASP A 1 92 ? -18.026 0.289 3.025 1.00 94.00 92 ASP A CA 1
ATOM 694 C C . ASP A 1 92 ? -16.823 0.503 2.092 1.00 94.00 92 ASP A C 1
ATOM 696 O O . ASP A 1 92 ? -16.530 -0.349 1.255 1.00 94.00 92 ASP A O 1
ATOM 700 N N . GLN A 1 93 ? -16.051 1.579 2.313 1.00 90.19 93 GLN A N 1
ATOM 701 C CA . GLN A 1 93 ? -14.883 1.924 1.488 1.00 90.19 93 GLN A CA 1
ATOM 702 C C . GLN A 1 93 ? -13.847 0.797 1.412 1.00 90.19 93 GLN A C 1
ATOM 704 O O . GLN A 1 93 ? -13.300 0.523 0.347 1.00 90.19 93 GLN A O 1
ATOM 709 N N . ILE A 1 94 ? -13.555 0.147 2.543 1.00 96.12 94 ILE A N 1
ATOM 710 C CA . ILE A 1 94 ? -12.583 -0.951 2.574 1.00 96.12 94 ILE A CA 1
ATOM 711 C C . ILE A 1 94 ? -13.246 -2.293 2.250 1.00 96.12 94 ILE A C 1
ATOM 713 O O . ILE A 1 94 ? -12.619 -3.154 1.643 1.00 96.12 94 ILE A O 1
ATOM 717 N N . THR A 1 95 ? -14.522 -2.470 2.594 1.00 95.69 95 THR A N 1
ATOM 718 C CA . THR A 1 95 ? -15.241 -3.734 2.391 1.00 95.69 95 THR A CA 1
ATOM 719 C C . THR A 1 95 ? -15.327 -4.110 0.916 1.00 95.69 95 THR A C 1
ATOM 721 O O . THR A 1 95 ? -15.078 -5.266 0.576 1.00 95.69 95 THR A O 1
ATOM 724 N N . ASP A 1 96 ? -15.606 -3.151 0.029 1.00 92.19 96 ASP A N 1
ATOM 725 C CA . ASP A 1 96 ? -15.662 -3.414 -1.414 1.00 92.19 96 ASP A CA 1
ATOM 726 C C . ASP A 1 96 ? -14.305 -3.826 -1.986 1.00 92.19 96 ASP A C 1
ATOM 728 O O . ASP A 1 96 ? -14.211 -4.800 -2.732 1.00 92.19 96 ASP A O 1
ATOM 732 N N . PHE A 1 97 ? -13.237 -3.144 -1.574 1.00 92.31 97 PHE A N 1
ATOM 733 C CA . PHE A 1 97 ? -11.872 -3.498 -1.952 1.00 92.31 97 PHE A CA 1
ATOM 734 C C . PHE A 1 97 ? -11.500 -4.921 -1.501 1.00 92.31 97 PHE A C 1
ATOM 736 O O . PHE A 1 97 ? -10.926 -5.704 -2.261 1.00 92.31 97 PHE A O 1
ATOM 743 N N . LEU A 1 98 ? -11.880 -5.287 -0.276 1.00 95.81 98 LEU A N 1
ATOM 744 C CA . LEU A 1 98 ? -11.552 -6.575 0.329 1.00 95.81 98 LEU A CA 1
ATOM 745 C C . LEU A 1 98 ? -12.297 -7.767 -0.284 1.00 95.81 98 LEU A C 1
ATOM 747 O O . LEU A 1 98 ? -11.819 -8.894 -0.148 1.00 95.81 98 LEU A O 1
ATOM 751 N N . LYS A 1 99 ? -13.399 -7.554 -1.021 1.00 94.00 99 LYS A N 1
ATOM 752 C CA . LYS A 1 99 ? -14.080 -8.626 -1.782 1.00 94.00 99 LYS A CA 1
ATOM 753 C C . LYS A 1 99 ? -13.141 -9.326 -2.765 1.00 94.00 99 LYS A C 1
ATOM 755 O O . LYS A 1 99 ? -13.297 -10.516 -3.024 1.00 94.00 99 LYS A O 1
ATOM 760 N N . HIS A 1 100 ? -12.150 -8.602 -3.280 1.00 89.75 100 HIS A N 1
ATOM 761 C CA . HIS A 1 100 ? -11.164 -9.124 -4.223 1.00 89.75 100 HIS A CA 1
ATOM 762 C C . HIS A 1 100 ? -9.862 -9.584 -3.548 1.00 89.75 100 HIS A C 1
ATOM 764 O O . HIS A 1 100 ? -8.956 -10.055 -4.232 1.00 89.75 100 HIS A O 1
ATOM 770 N N . MET A 1 101 ? -9.749 -9.450 -2.220 1.00 91.69 101 MET A N 1
ATOM 771 C CA . MET A 1 101 ? -8.526 -9.726 -1.458 1.00 91.69 101 MET A CA 1
ATOM 772 C C . MET A 1 101 ? -8.832 -10.435 -0.126 1.00 91.69 101 MET A C 1
ATOM 774 O O . MET A 1 101 ? -8.600 -9.867 0.945 1.00 91.69 101 MET A O 1
ATOM 778 N N . PRO A 1 102 ? -9.334 -11.684 -0.160 1.00 94.31 102 PRO A N 1
ATOM 779 C CA . PRO A 1 102 ? -9.774 -12.401 1.041 1.00 94.31 102 PRO A CA 1
ATOM 780 C C . PRO A 1 102 ? -8.657 -12.608 2.077 1.00 94.31 102 PRO A C 1
ATOM 782 O O . PRO A 1 102 ? -8.907 -12.488 3.272 1.00 94.31 102 PRO A O 1
ATOM 785 N N . GLU A 1 103 ? -7.419 -12.834 1.632 1.00 93.56 103 GLU A N 1
ATOM 786 C CA . GLU A 1 103 ? -6.230 -12.940 2.497 1.00 93.56 103 GLU A CA 1
ATOM 787 C C . GLU A 1 103 ? -5.972 -11.638 3.278 1.00 93.56 103 GLU A C 1
ATOM 789 O O . GLU A 1 103 ? -5.728 -11.641 4.485 1.00 93.56 103 GLU A O 1
ATOM 794 N N . VAL A 1 104 ? -6.084 -10.490 2.597 1.00 95.00 104 VAL A N 1
ATOM 795 C CA . VAL A 1 104 ? -5.918 -9.169 3.222 1.00 95.00 104 VAL A CA 1
ATOM 796 C C . VAL A 1 104 ? -7.060 -8.897 4.198 1.00 95.00 104 VAL A C 1
ATOM 798 O O . VAL A 1 104 ? -6.827 -8.357 5.277 1.00 95.00 104 VAL A O 1
ATOM 801 N N . LYS A 1 105 ? -8.282 -9.320 3.853 1.00 97.25 105 LYS A N 1
ATOM 802 C CA . LYS A 1 105 ? -9.449 -9.200 4.731 1.00 97.25 105 LYS A CA 1
ATOM 803 C C . LYS A 1 105 ? -9.247 -9.965 6.032 1.00 97.25 105 LYS A C 1
ATOM 805 O O . LYS A 1 105 ? -9.404 -9.384 7.099 1.00 97.25 105 LYS A O 1
ATOM 810 N N . ALA A 1 106 ? -8.883 -11.244 5.939 1.00 97.19 106 ALA A N 1
ATOM 811 C CA . ALA A 1 106 ? -8.704 -12.108 7.103 1.00 97.19 106 ALA A CA 1
ATOM 812 C C . ALA A 1 106 ? -7.684 -11.523 8.088 1.00 97.19 106 ALA A C 1
ATOM 814 O O . ALA A 1 106 ? -7.923 -11.491 9.294 1.00 97.19 106 ALA A O 1
ATOM 815 N N . LEU A 1 107 ? -6.581 -10.983 7.567 1.00 95.56 107 LEU A N 1
ATOM 816 C CA . LEU A 1 107 ? -5.613 -10.272 8.387 1.00 95.56 107 LEU A CA 1
ATOM 817 C C . LEU A 1 107 ? -6.210 -9.036 9.064 1.00 95.56 107 LEU A C 1
ATOM 819 O O . LEU A 1 107 ? -6.012 -8.858 10.262 1.00 95.56 107 LEU A O 1
ATOM 823 N N . LEU A 1 108 ? -6.840 -8.136 8.306 1.00 97.00 108 LEU A N 1
ATOM 824 C CA . LEU A 1 108 ? -7.348 -6.888 8.874 1.00 97.00 108 LEU A CA 1
ATOM 825 C C . LEU A 1 108 ? -8.403 -7.156 9.954 1.00 97.00 108 LEU A C 1
ATOM 827 O O . LEU A 1 108 ? -8.392 -6.492 10.989 1.00 97.00 108 LEU A O 1
ATOM 831 N N . ASP A 1 109 ? -9.251 -8.165 9.749 1.00 97.81 109 ASP A N 1
ATOM 832 C CA . ASP A 1 109 ? -10.217 -8.631 10.745 1.00 97.81 109 ASP A CA 1
ATOM 833 C C . ASP A 1 109 ? -9.505 -9.131 12.008 1.00 97.81 109 ASP A C 1
ATOM 835 O O . ASP A 1 109 ? -9.824 -8.700 13.116 1.00 97.81 109 ASP A O 1
ATOM 839 N N . GLN A 1 110 ? -8.469 -9.962 11.851 1.00 97.06 110 GLN A N 1
ATOM 840 C CA . GLN A 1 110 ? -7.666 -10.439 12.974 1.00 97.06 110 GLN A CA 1
ATOM 841 C C . GLN A 1 110 ? -6.997 -9.284 13.741 1.00 97.06 110 GLN A C 1
ATOM 843 O O . GLN A 1 110 ? -7.006 -9.277 14.973 1.00 97.06 110 GLN A O 1
ATOM 848 N N . LEU A 1 111 ? -6.414 -8.308 13.038 1.00 95.62 111 LEU A N 1
ATOM 849 C CA . LEU A 1 111 ? -5.770 -7.145 13.658 1.00 95.62 111 LEU A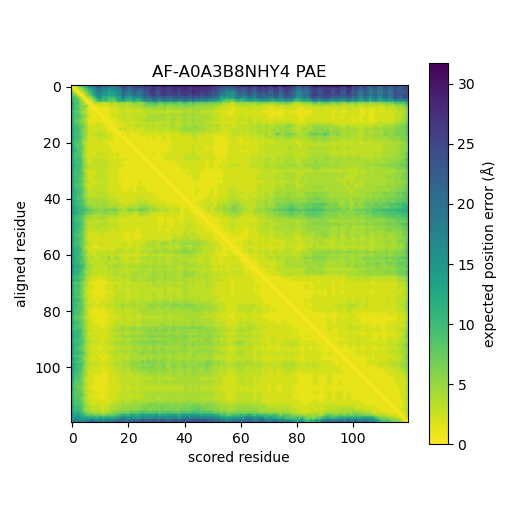 CA 1
ATOM 850 C C . LEU A 1 111 ? -6.782 -6.281 14.418 1.00 95.62 111 LEU A C 1
ATOM 852 O O . LEU A 1 111 ? -6.503 -5.853 15.540 1.00 95.62 111 LEU A O 1
ATOM 856 N N . TYR A 1 112 ? -7.964 -6.063 13.841 1.00 96.38 112 TYR A N 1
ATOM 857 C CA . TYR A 1 112 ? -9.039 -5.314 14.485 1.00 96.38 112 TYR A CA 1
ATOM 858 C C . TYR A 1 112 ? -9.532 -6.008 15.760 1.00 96.38 112 TYR A C 1
ATOM 860 O O . TYR A 1 112 ? -9.647 -5.369 16.809 1.00 96.38 112 TYR A O 1
ATOM 868 N N . ASP A 1 113 ? -9.763 -7.320 15.700 1.00 96.00 113 ASP A N 1
ATOM 869 C CA . ASP A 1 113 ? -10.202 -8.114 16.849 1.00 96.00 113 ASP A CA 1
ATOM 870 C C 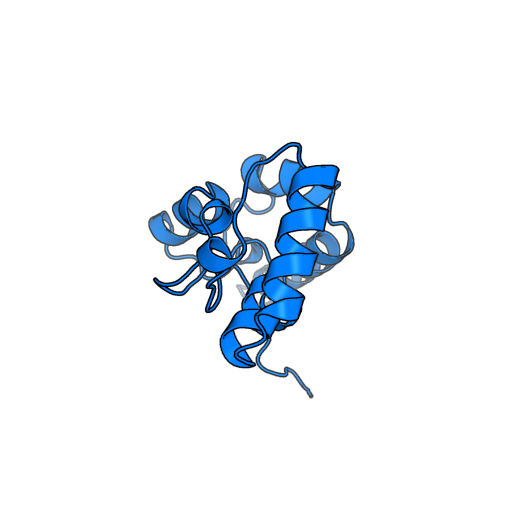. ASP A 1 113 ? -9.178 -8.084 17.985 1.00 96.00 113 ASP A C 1
ATOM 872 O O . ASP A 1 113 ? -9.540 -7.903 19.150 1.00 96.00 113 ASP A O 1
ATOM 876 N N . ILE A 1 114 ? -7.890 -8.228 17.655 1.00 94.88 114 ILE A N 1
ATOM 877 C CA . ILE A 1 114 ? -6.791 -8.092 18.617 1.00 94.88 114 ILE A CA 1
ATOM 878 C C . ILE A 1 114 ? -6.843 -6.700 19.255 1.00 94.88 114 ILE A C 1
ATOM 880 O O . ILE A 1 114 ? -6.911 -6.599 20.481 1.00 94.88 114 ILE A O 1
ATOM 884 N N . ARG A 1 115 ? -6.899 -5.629 18.453 1.00 93.06 115 ARG A N 1
ATOM 885 C CA . ARG A 1 115 ? -6.971 -4.246 18.952 1.00 93.06 115 ARG A CA 1
ATOM 886 C C . ARG A 1 115 ? -8.129 -4.054 19.931 1.00 93.06 115 ARG A C 1
ATOM 888 O O . ARG A 1 115 ? -7.920 -3.525 21.021 1.00 93.06 115 ARG A O 1
ATOM 895 N N . LYS A 1 116 ? -9.339 -4.508 19.587 1.00 92.56 116 LYS A N 1
ATOM 896 C CA . LYS A 1 116 ? -10.531 -4.367 20.444 1.00 92.56 116 LYS A CA 1
ATOM 897 C C . LYS A 1 116 ? -10.435 -5.160 21.746 1.00 92.56 116 LYS A C 1
ATOM 899 O O . LYS A 1 116 ? -10.967 -4.705 22.757 1.00 92.56 116 LYS A O 1
ATOM 904 N N . ARG A 1 117 ? -9.751 -6.308 21.752 1.00 92.75 117 ARG A N 1
ATOM 905 C CA . ARG A 1 117 ? -9.520 -7.097 22.975 1.00 92.75 117 ARG A CA 1
ATOM 906 C C . ARG A 1 117 ? -8.587 -6.392 23.959 1.00 92.75 117 ARG A C 1
ATOM 908 O O . ARG A 1 117 ? -8.834 -6.475 25.154 1.00 92.75 117 ARG A O 1
ATOM 915 N N . PHE A 1 118 ? -7.560 -5.700 23.462 1.00 88.50 118 PHE A N 1
ATOM 916 C CA . PHE A 1 118 ? -6.547 -5.024 24.288 1.00 88.50 118 PHE A CA 1
ATOM 917 C C . PHE A 1 118 ? -6.822 -3.532 24.540 1.00 88.50 118 PHE A C 1
ATOM 919 O O . PHE A 1 118 ? -6.052 -2.883 25.236 1.00 88.50 118 PHE A O 1
ATOM 926 N N . SER A 1 119 ? -7.908 -2.983 23.990 1.00 79.88 119 SER A N 1
ATOM 927 C CA . SER A 1 119 ? -8.358 -1.603 24.253 1.00 79.88 119 SER A CA 1
ATOM 928 C C . SER A 1 119 ? -9.321 -1.497 25.452 1.00 79.88 119 SER A C 1
ATOM 930 O O . SER A 1 119 ? -9.978 -0.470 25.614 1.00 79.88 119 SER A O 1
ATOM 932 N N . LYS A 1 120 ? -9.454 -2.565 26.247 1.00 55.97 120 LYS A N 1
ATOM 933 C CA . LYS A 1 120 ? -10.173 -2.602 27.530 1.00 55.97 120 LYS A CA 1
ATOM 934 C C . LYS A 1 120 ? -9.178 -2.581 28.677 1.00 55.97 120 LY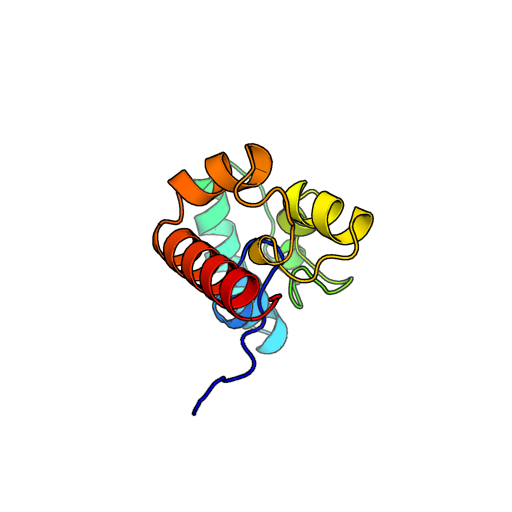S A C 1
ATOM 936 O O . LYS A 1 120 ? -9.522 -1.955 29.700 1.00 55.97 120 LYS A O 1
#